Protein AF-X1LQJ2-F1 (afdb_monomer_lite)

Organism: NCBI:txid412755

Foldseek 3Di:
DVLLVQLLVLLVQLLVLLQQQQAPDDDPVQFDPPQDPPDLQLLSVLVRLVSSNCVSCVSNVVSLVSNVVSVVVVCVVPNCPQVVLSVLLVVLSVLLVVLSVVVSVCSNVVNPVCVVPVPVVVLSSLSNHHHLPPPVRPSSVSSVVSSVVSCVVSVVVPDDDD

Sequence (162 aa):
FEVARGLARATYKLRDDLTAARSRFVSGTEYPQDYDDKEKDPEAAAKAWAHVFTKRWAPVSKALIEFETQSLEAEALWGTGITTEVDRFRRCAHTVFVSYESILDDKRAGGDHFKHDANFGKLTRSQAFGSLDDKDNQLSVEILNSVSALEEKLKPHLARKR

Structure (mmCIF, N/CA/C/O backbone):
data_AF-X1LQJ2-F1
#
_entry.id   AF-X1LQJ2-F1
#
loop_
_atom_site.group_PDB
_atom_site.id
_atom_site.type_symbol
_atom_site.label_atom_id
_atom_site.label_alt_id
_atom_site.label_comp_id
_atom_site.label_asym_id
_atom_site.label_entity_id
_atom_site.label_seq_id
_atom_site.pdbx_PDB_ins_code
_atom_site.Cartn_x
_atom_site.Cartn_y
_atom_site.Cartn_z
_atom_site.occupancy
_atom_site.B_iso_or_equiv
_atom_site.auth_seq_id
_atom_site.auth_comp_id
_atom_site.auth_asym_id
_atom_site.auth_atom_id
_atom_site.pdbx_PDB_model_num
ATOM 1 N N . PHE A 1 1 ? -13.960 -3.980 22.437 1.00 90.94 1 PHE A N 1
ATOM 2 C CA . PHE A 1 1 ? -12.532 -4.070 22.783 1.00 90.94 1 PHE A CA 1
ATOM 3 C C . PHE A 1 1 ? -11.778 -4.993 21.835 1.00 90.94 1 PHE A C 1
ATOM 5 O O . PHE A 1 1 ? -10.969 -4.473 21.085 1.00 90.94 1 PHE A O 1
ATOM 12 N N . GLU A 1 2 ? -12.047 -6.306 21.798 1.00 94.75 2 GLU A N 1
ATOM 13 C CA . GLU A 1 2 ? -11.265 -7.244 20.964 1.00 94.75 2 GLU A CA 1
ATOM 14 C C . GLU A 1 2 ? -11.263 -6.900 19.472 1.00 94.75 2 GLU A C 1
ATOM 16 O O . GLU A 1 2 ? -10.191 -6.680 18.922 1.00 94.75 2 GLU A O 1
ATOM 21 N N . VAL A 1 3 ? -12.436 -6.711 18.860 1.00 95.38 3 VAL A N 1
ATOM 22 C CA . VAL A 1 3 ? -12.545 -6.297 17.445 1.00 95.38 3 VAL A CA 1
ATOM 23 C C . VAL A 1 3 ? -11.842 -4.962 17.177 1.00 95.38 3 VAL A C 1
ATOM 25 O O . VAL A 1 3 ? -11.164 -4.795 16.172 1.00 95.38 3 VAL A O 1
ATOM 28 N N . ALA A 1 4 ? -11.907 -4.017 18.120 1.00 96.06 4 ALA A N 1
ATOM 29 C CA . ALA A 1 4 ? -11.244 -2.719 17.964 1.00 96.06 4 ALA A CA 1
ATOM 30 C C . ALA A 1 4 ? -9.720 -2.857 17.999 1.00 96.06 4 ALA A C 1
ATOM 32 O O . ALA A 1 4 ? -9.006 -2.217 17.230 1.00 96.06 4 ALA A O 1
ATOM 33 N N . ARG A 1 5 ? -9.217 -3.721 18.885 1.00 97.06 5 ARG A N 1
ATOM 34 C CA . ARG A 1 5 ? -7.797 -4.057 18.985 1.00 97.06 5 ARG A CA 1
ATOM 35 C C . ARG A 1 5 ? -7.325 -4.825 17.751 1.00 97.06 5 ARG A C 1
ATOM 37 O O . ARG A 1 5 ? -6.227 -4.555 17.274 1.00 97.06 5 ARG A O 1
ATOM 44 N N . GLY A 1 6 ? -8.134 -5.761 17.256 1.00 98.00 6 GLY A N 1
ATOM 45 C CA . GLY A 1 6 ? -7.887 -6.521 16.034 1.00 98.00 6 GLY A CA 1
ATOM 46 C C . GLY A 1 6 ? -7.748 -5.597 14.833 1.00 98.00 6 GLY A C 1
ATOM 47 O O . GLY A 1 6 ? -6.684 -5.566 14.213 1.00 98.00 6 GLY A O 1
ATOM 48 N N . LEU A 1 7 ? -8.751 -4.746 14.596 1.00 98.12 7 LEU A N 1
ATOM 49 C CA . LEU A 1 7 ? -8.720 -3.786 13.497 1.00 98.12 7 LEU A CA 1
ATOM 50 C C . LEU A 1 7 ? -7.560 -2.794 13.626 1.00 98.12 7 LEU A C 1
ATOM 52 O O . LEU A 1 7 ? -6.847 -2.586 12.654 1.00 98.12 7 LEU A O 1
ATOM 56 N N . ALA A 1 8 ? -7.286 -2.246 14.815 1.00 98.12 8 ALA A N 1
ATOM 57 C CA . ALA A 1 8 ? -6.143 -1.347 15.010 1.00 98.12 8 ALA A CA 1
ATOM 58 C C . ALA A 1 8 ? -4.807 -2.017 14.637 1.00 98.12 8 ALA A C 1
ATOM 60 O O . ALA A 1 8 ? -3.988 -1.439 13.922 1.00 98.12 8 ALA A O 1
ATOM 61 N N . ARG A 1 9 ? -4.587 -3.263 15.079 1.00 98.50 9 ARG A N 1
ATOM 62 C CA . ARG A 1 9 ? -3.371 -4.019 14.742 1.00 98.50 9 ARG A CA 1
ATOM 63 C C . ARG A 1 9 ? -3.276 -4.312 13.249 1.00 98.50 9 ARG A C 1
ATOM 65 O O . ARG A 1 9 ? -2.190 -4.172 12.690 1.00 98.50 9 ARG A O 1
ATOM 72 N N . ALA A 1 10 ? -4.381 -4.702 12.619 1.00 98.62 10 ALA A N 1
ATOM 73 C CA . ALA A 1 10 ? -4.422 -4.964 11.187 1.00 98.62 10 ALA A CA 1
ATOM 74 C C . ALA A 1 10 ? -4.144 -3.689 10.372 1.00 98.62 10 ALA A C 1
ATOM 76 O O . ALA A 1 10 ? -3.348 -3.730 9.436 1.00 98.62 10 ALA A O 1
ATOM 77 N N . THR A 1 11 ? -4.690 -2.542 10.793 1.00 98.69 11 THR A N 1
ATOM 78 C CA . THR A 1 11 ? -4.414 -1.224 10.202 1.00 98.69 11 THR A CA 1
ATOM 79 C C . THR A 1 11 ? -2.922 -0.899 10.224 1.00 98.69 11 THR A C 1
ATOM 81 O O . THR A 1 11 ? -2.344 -0.576 9.186 1.00 98.69 11 THR A O 1
ATOM 84 N N . TYR A 1 12 ? -2.265 -1.025 11.383 1.00 98.62 12 TYR A N 1
ATOM 85 C CA . TYR A 1 12 ? -0.826 -0.770 11.480 1.00 98.62 12 TYR A CA 1
ATOM 86 C C . TYR A 1 12 ? -0.001 -1.754 10.661 1.00 98.62 12 TYR A C 1
ATOM 88 O O . TYR A 1 12 ? 0.928 -1.341 9.974 1.00 98.62 12 TYR A O 1
ATOM 96 N N . LYS A 1 13 ? -0.363 -3.041 10.680 1.00 98.69 13 LYS A N 1
ATOM 97 C CA . LYS A 1 13 ? 0.347 -4.050 9.893 1.00 98.69 13 LYS A CA 1
ATOM 98 C C . LYS A 1 13 ? 0.272 -3.750 8.398 1.00 98.69 13 LYS A C 1
ATOM 100 O O . LYS A 1 13 ? 1.294 -3.821 7.722 1.00 98.69 13 LYS A O 1
ATOM 105 N N . LEU A 1 14 ? -0.911 -3.389 7.900 1.00 98.75 14 LEU A N 1
ATOM 106 C CA . LEU A 1 14 ? -1.102 -3.021 6.501 1.00 98.75 14 LEU A CA 1
ATOM 107 C C . LEU A 1 14 ? -0.319 -1.752 6.145 1.00 98.75 14 LEU A C 1
ATOM 109 O O . LEU A 1 14 ? 0.336 -1.719 5.107 1.00 98.75 14 LEU A O 1
ATOM 113 N N . ARG A 1 15 ? -0.319 -0.734 7.014 1.00 98.56 15 ARG A N 1
ATOM 114 C CA . ARG A 1 15 ? 0.489 0.484 6.831 1.00 98.56 15 ARG A CA 1
ATOM 115 C C . ARG A 1 15 ? 1.973 0.145 6.695 1.00 98.56 15 ARG A C 1
ATOM 117 O O . ARG A 1 15 ? 2.634 0.636 5.779 1.00 98.56 15 ARG A O 1
ATOM 124 N N . ASP A 1 16 ? 2.494 -0.672 7.602 1.00 98.50 16 ASP A N 1
ATOM 125 C CA . ASP A 1 16 ? 3.917 -1.003 7.652 1.00 98.50 16 ASP A CA 1
ATOM 126 C C . ASP A 1 16 ? 4.331 -1.838 6.432 1.00 98.50 16 ASP A C 1
ATOM 128 O O . ASP A 1 16 ? 5.350 -1.550 5.803 1.00 98.50 16 ASP A O 1
ATOM 132 N N . ASP A 1 17 ? 3.502 -2.800 6.020 1.00 98.56 17 ASP A N 1
ATOM 133 C CA . ASP A 1 17 ? 3.760 -3.606 4.824 1.00 98.56 17 ASP A CA 1
ATOM 134 C C . ASP A 1 17 ? 3.662 -2.788 3.536 1.00 98.56 17 ASP A C 1
ATOM 136 O O . ASP A 1 17 ? 4.504 -2.945 2.652 1.00 98.56 17 ASP A O 1
ATOM 140 N N . LEU A 1 18 ? 2.683 -1.880 3.427 1.00 98.12 18 LEU A N 1
ATOM 141 C CA . LEU A 1 18 ? 2.602 -0.941 2.304 1.00 98.12 18 LEU A CA 1
ATOM 142 C C . LEU A 1 18 ? 3.853 -0.065 2.236 1.00 98.12 18 LEU A C 1
ATOM 144 O O . LEU A 1 18 ? 4.379 0.181 1.155 1.00 98.12 18 LEU A O 1
ATOM 148 N N . THR A 1 19 ? 4.353 0.383 3.385 1.00 97.44 19 THR A N 1
ATOM 149 C CA . THR A 1 19 ? 5.572 1.197 3.464 1.00 97.44 19 THR A CA 1
ATOM 150 C C . THR A 1 19 ? 6.790 0.413 2.996 1.00 97.44 19 THR A C 1
ATOM 152 O O . THR A 1 19 ? 7.568 0.911 2.183 1.00 97.44 19 THR A O 1
ATOM 155 N N . ALA A 1 20 ? 6.932 -0.833 3.453 1.00 97.25 20 ALA A N 1
ATOM 156 C CA . ALA A 1 20 ? 8.015 -1.713 3.035 1.00 97.25 20 ALA A CA 1
ATOM 157 C C . ALA A 1 20 ? 7.953 -2.020 1.529 1.00 97.25 20 ALA A C 1
ATOM 159 O O . ALA A 1 20 ? 8.966 -1.905 0.836 1.00 97.25 20 ALA A O 1
ATOM 160 N N . ALA A 1 21 ? 6.768 -2.342 1.000 1.00 98.00 21 ALA A N 1
ATOM 161 C CA . ALA A 1 21 ? 6.573 -2.612 -0.422 1.00 98.00 21 ALA A CA 1
ATOM 162 C C . ALA A 1 21 ? 6.962 -1.400 -1.287 1.00 98.00 21 ALA A C 1
ATOM 164 O O . ALA A 1 21 ? 7.669 -1.533 -2.291 1.00 98.00 21 ALA A O 1
ATOM 165 N N . ARG A 1 22 ? 6.586 -0.193 -0.847 1.00 97.69 22 ARG A N 1
ATOM 166 C CA . ARG A 1 22 ? 6.877 1.077 -1.529 1.00 97.69 22 ARG A CA 1
ATOM 167 C C . ARG A 1 22 ? 8.314 1.582 -1.347 1.00 97.69 22 ARG A C 1
ATOM 169 O O . ARG A 1 22 ? 8.618 2.695 -1.781 1.00 97.69 22 ARG A O 1
ATOM 176 N N . SER A 1 23 ? 9.218 0.802 -0.750 1.00 96.12 23 SER A N 1
ATOM 177 C CA . SER A 1 23 ? 10.623 1.194 -0.601 1.00 96.12 23 SER A CA 1
ATOM 178 C C . SER A 1 23 ? 11.245 1.586 -1.946 1.00 96.12 23 SER A C 1
ATOM 180 O O . SER A 1 23 ? 11.195 0.831 -2.917 1.00 96.12 23 SER A O 1
ATOM 182 N N . ARG A 1 24 ? 11.889 2.758 -1.997 1.00 93.62 24 ARG A N 1
ATOM 183 C CA . ARG A 1 24 ? 12.617 3.226 -3.191 1.00 93.62 24 ARG A CA 1
ATOM 184 C C . ARG A 1 24 ? 13.844 2.375 -3.502 1.00 93.62 24 ARG A C 1
ATOM 186 O O . ARG A 1 24 ? 14.252 2.286 -4.654 1.00 93.62 24 ARG A O 1
ATOM 193 N N . PHE A 1 25 ? 14.446 1.783 -2.476 1.00 94.12 25 PHE A N 1
ATOM 194 C CA . PHE A 1 25 ? 15.595 0.911 -2.649 1.00 94.12 25 PHE A CA 1
ATOM 195 C C . PHE A 1 25 ? 15.116 -0.481 -3.055 1.00 94.12 25 PHE A C 1
ATOM 197 O O . PHE A 1 25 ? 14.329 -1.084 -2.325 1.00 94.12 25 PHE A O 1
ATOM 204 N N . VAL A 1 26 ? 15.591 -0.972 -4.202 1.00 93.44 26 VAL A N 1
ATOM 205 C CA . VAL A 1 26 ? 15.381 -2.343 -4.685 1.00 93.44 26 VAL A CA 1
ATOM 206 C C . VAL A 1 26 ? 16.720 -3.062 -4.656 1.00 93.44 26 VAL A C 1
ATOM 208 O O . VAL A 1 26 ? 17.641 -2.697 -5.385 1.00 93.44 26 VAL A O 1
ATOM 211 N N . SER A 1 27 ? 16.839 -4.064 -3.791 1.00 92.06 27 SER A N 1
ATOM 212 C CA . SER A 1 27 ? 18.044 -4.883 -3.699 1.00 92.06 27 SER A CA 1
ATOM 213 C C . SER A 1 27 ? 18.174 -5.788 -4.924 1.00 92.06 27 SER A C 1
ATOM 215 O O . SER A 1 27 ? 17.182 -6.322 -5.416 1.00 92.06 27 SER A O 1
ATOM 217 N N . GLY A 1 28 ? 19.409 -6.056 -5.360 1.00 90.81 28 GLY A N 1
ATOM 218 C CA . GLY A 1 28 ? 19.691 -7.069 -6.387 1.00 90.81 28 GLY A CA 1
ATOM 219 C C . GLY A 1 28 ? 19.114 -8.449 -6.036 1.00 90.81 28 GLY A C 1
ATOM 220 O O . GLY A 1 28 ? 18.657 -9.175 -6.907 1.00 90.81 28 GLY A O 1
ATOM 221 N N . THR A 1 29 ? 19.028 -8.776 -4.742 1.00 93.19 29 THR A N 1
ATOM 222 C CA . THR A 1 29 ? 18.441 -10.032 -4.233 1.00 93.19 29 THR A CA 1
ATOM 223 C C . THR A 1 29 ? 16.910 -10.096 -4.310 1.00 93.19 29 THR A C 1
ATOM 225 O O . THR A 1 29 ? 16.296 -11.100 -3.928 1.00 93.19 29 THR A O 1
ATOM 228 N N . GLU A 1 30 ? 16.259 -9.013 -4.729 1.00 95.44 30 GLU A N 1
ATOM 229 C CA . GLU A 1 30 ? 14.823 -8.996 -5.003 1.00 95.44 30 GLU A CA 1
ATOM 230 C C . GLU A 1 30 ? 14.494 -9.395 -6.436 1.00 95.44 30 GLU A C 1
ATOM 232 O O . GLU A 1 30 ? 13.339 -9.718 -6.691 1.00 95.44 30 GLU A O 1
ATOM 237 N N . TYR A 1 31 ? 15.476 -9.406 -7.337 1.00 95.50 31 TYR A N 1
ATOM 238 C CA . TYR A 1 31 ? 15.313 -9.866 -8.711 1.00 95.50 31 TYR A CA 1
ATOM 239 C C . TYR A 1 31 ? 15.461 -11.394 -8.820 1.00 95.50 31 TYR A C 1
ATOM 241 O O . TYR A 1 31 ? 16.009 -12.028 -7.909 1.00 95.50 31 TYR A O 1
ATOM 249 N N . PRO A 1 32 ? 14.988 -12.000 -9.927 1.00 94.88 32 PRO A N 1
ATOM 250 C CA . PRO A 1 32 ? 15.320 -13.380 -10.268 1.00 94.88 32 PRO A CA 1
ATOM 251 C C . PRO A 1 32 ? 16.837 -13.600 -10.304 1.00 94.88 32 PRO A C 1
ATOM 253 O O . PRO A 1 32 ? 17.591 -12.708 -10.688 1.00 94.88 32 PRO A O 1
ATOM 256 N N . GLN A 1 33 ? 17.292 -14.789 -9.906 1.00 91.12 33 GLN A N 1
ATOM 257 C CA . GLN A 1 33 ? 18.724 -15.100 -9.794 1.00 91.12 33 GLN A CA 1
ATOM 258 C C . GLN A 1 33 ? 19.460 -15.047 -11.145 1.00 91.12 33 GLN A C 1
ATOM 260 O O . GLN A 1 33 ? 20.662 -14.797 -11.184 1.00 91.12 33 GLN A O 1
ATOM 265 N N . ASP A 1 34 ? 18.739 -15.303 -12.229 1.00 90.19 34 ASP A N 1
ATOM 266 C CA . ASP A 1 34 ? 19.197 -15.335 -13.615 1.00 90.19 34 ASP A CA 1
ATOM 267 C C . ASP A 1 34 ? 18.991 -14.008 -14.361 1.00 90.19 34 ASP A C 1
ATOM 269 O O . ASP A 1 34 ? 19.286 -13.927 -15.550 1.00 90.19 34 ASP A O 1
ATOM 273 N N . TYR A 1 35 ? 18.500 -12.965 -13.686 1.00 90.81 35 TYR A N 1
ATOM 274 C CA . TYR A 1 35 ? 18.278 -11.666 -14.313 1.00 90.81 35 TYR A CA 1
ATOM 275 C C . TYR A 1 35 ? 19.602 -10.939 -14.599 1.00 90.81 35 TYR A C 1
ATOM 277 O O . TYR A 1 35 ? 20.363 -10.637 -13.677 1.00 90.81 35 TYR A O 1
ATOM 285 N N . ASP A 1 36 ? 19.841 -10.613 -15.873 1.00 88.25 36 ASP A N 1
ATOM 286 C CA . ASP A 1 36 ? 20.939 -9.751 -16.322 1.00 88.25 36 ASP A CA 1
ATOM 287 C C . ASP A 1 36 ? 20.419 -8.328 -16.576 1.00 88.25 36 ASP A C 1
ATOM 289 O O . ASP A 1 36 ? 19.609 -8.086 -17.471 1.00 88.25 36 ASP A O 1
ATOM 293 N N . ASP A 1 37 ? 20.908 -7.356 -15.804 1.00 80.56 37 ASP A N 1
ATOM 294 C CA . ASP A 1 37 ? 20.514 -5.950 -15.926 1.00 80.56 37 ASP A CA 1
ATOM 295 C C . ASP A 1 37 ? 21.036 -5.271 -17.204 1.00 80.56 37 ASP A C 1
ATOM 297 O O . ASP A 1 37 ? 20.597 -4.166 -17.544 1.00 80.56 37 ASP A O 1
ATOM 301 N N . LYS A 1 38 ? 21.952 -5.923 -17.930 1.00 83.06 38 LYS A N 1
ATOM 302 C CA . LYS A 1 38 ? 22.487 -5.456 -19.216 1.00 83.06 38 LYS A CA 1
ATOM 303 C C . LYS A 1 38 ? 21.640 -5.895 -20.403 1.00 83.06 38 LYS A C 1
ATOM 305 O O . LYS A 1 38 ? 21.830 -5.358 -21.501 1.00 83.06 38 LYS A O 1
ATOM 310 N N . GLU A 1 39 ? 20.728 -6.845 -20.209 1.00 80.19 39 GLU A N 1
ATOM 311 C CA . GLU A 1 39 ? 19.807 -7.281 -21.247 1.00 80.19 39 GLU A CA 1
ATOM 312 C C . GLU A 1 39 ? 18.833 -6.145 -21.593 1.00 80.19 39 GLU A C 1
ATOM 314 O O . GLU A 1 39 ? 18.188 -5.549 -20.731 1.00 80.19 39 GLU A O 1
ATOM 319 N N . LYS A 1 40 ? 18.749 -5.799 -22.883 1.00 80.50 40 LYS A N 1
ATOM 320 C CA . LYS A 1 40 ? 17.911 -4.689 -23.374 1.00 80.50 40 LYS A CA 1
ATOM 321 C C . LYS A 1 40 ? 16.516 -5.130 -23.821 1.00 80.50 40 LYS A C 1
ATOM 323 O O . LYS A 1 40 ? 15.828 -4.343 -24.467 1.00 80.50 40 LYS A O 1
ATOM 328 N N . ASP A 1 41 ? 16.116 -6.361 -23.516 1.00 90.88 41 ASP A N 1
ATOM 329 C CA . ASP A 1 41 ? 14.787 -6.870 -23.843 1.00 90.88 41 ASP A CA 1
ATOM 330 C C . ASP A 1 41 ? 13.730 -6.290 -22.876 1.00 90.88 41 ASP A C 1
ATOM 332 O O . ASP A 1 41 ? 13.798 -6.539 -21.665 1.00 90.88 41 ASP A O 1
ATOM 336 N N . PRO A 1 42 ? 12.741 -5.517 -23.374 1.00 91.50 42 PRO A N 1
ATOM 337 C CA . PRO A 1 42 ? 11.658 -4.988 -22.547 1.00 91.50 42 PRO A CA 1
ATOM 338 C C . PRO A 1 42 ? 10.861 -6.077 -21.820 1.00 91.50 42 PRO A C 1
ATOM 340 O O . PRO A 1 42 ? 10.420 -5.859 -20.690 1.00 91.50 42 PRO A O 1
ATOM 343 N N . GLU A 1 43 ? 10.703 -7.256 -22.428 1.00 91.50 43 GLU A N 1
ATOM 344 C CA . GLU A 1 43 ? 9.938 -8.357 -21.843 1.00 91.50 43 GLU A CA 1
ATOM 345 C C . GLU A 1 43 ? 10.701 -9.019 -20.685 1.00 91.50 43 GLU A C 1
ATOM 347 O O . GLU A 1 43 ? 10.126 -9.243 -19.614 1.00 91.50 43 GLU A O 1
ATOM 352 N N . ALA A 1 44 ? 12.006 -9.268 -20.845 1.00 92.00 44 ALA A N 1
ATOM 353 C CA . ALA A 1 44 ? 12.879 -9.704 -19.753 1.00 92.00 44 ALA A CA 1
ATOM 354 C C . ALA A 1 44 ? 12.856 -8.712 -18.576 1.00 92.00 44 ALA A C 1
ATOM 356 O O . ALA A 1 44 ? 12.639 -9.107 -17.424 1.00 92.00 44 ALA A O 1
ATOM 357 N N . ALA A 1 45 ? 12.971 -7.409 -18.857 1.00 91.75 45 ALA A N 1
ATOM 358 C CA . ALA A 1 45 ? 12.877 -6.367 -17.839 1.00 91.75 45 ALA A CA 1
ATOM 359 C C . ALA A 1 45 ? 11.506 -6.361 -17.140 1.00 91.75 45 ALA A C 1
ATOM 361 O O . ALA A 1 45 ? 11.435 -6.264 -15.912 1.00 91.75 45 ALA A O 1
ATOM 362 N N . ALA A 1 46 ? 10.405 -6.486 -17.883 1.00 94.62 46 ALA A N 1
ATOM 363 C CA . ALA A 1 46 ? 9.065 -6.544 -17.307 1.00 94.62 46 ALA A CA 1
ATOM 364 C C . ALA A 1 46 ? 8.882 -7.761 -16.387 1.00 94.62 46 ALA A C 1
ATOM 366 O O . ALA A 1 46 ? 8.357 -7.616 -15.283 1.00 94.62 46 ALA A O 1
ATOM 367 N N . LYS A 1 47 ? 9.367 -8.944 -16.786 1.00 95.25 47 LYS A N 1
ATOM 368 C CA . LYS A 1 47 ? 9.330 -10.164 -15.957 1.00 95.25 47 LYS A CA 1
ATOM 369 C C . LYS A 1 47 ? 10.124 -10.011 -14.664 1.00 95.25 47 LYS A C 1
ATOM 371 O O . LYS A 1 47 ? 9.639 -10.391 -13.597 1.00 95.25 47 LYS A O 1
ATOM 376 N N . ALA A 1 48 ? 11.310 -9.414 -14.739 1.00 95.44 48 ALA A N 1
ATOM 377 C CA . ALA A 1 48 ? 12.150 -9.169 -13.575 1.00 95.44 48 ALA A CA 1
ATOM 378 C C . ALA A 1 48 ? 11.461 -8.237 -12.564 1.00 95.44 48 ALA A C 1
ATOM 380 O O . ALA A 1 48 ? 11.402 -8.532 -11.370 1.00 95.44 48 ALA A O 1
ATOM 381 N N . TRP A 1 49 ? 10.847 -7.153 -13.046 1.00 96.38 49 TRP A N 1
ATOM 382 C CA . TRP A 1 49 ? 10.064 -6.249 -12.201 1.00 96.38 49 TRP A CA 1
ATOM 383 C C . TRP A 1 49 ? 8.779 -6.887 -11.669 1.00 96.38 49 TRP A C 1
ATOM 385 O O . TRP A 1 49 ? 8.411 -6.636 -10.522 1.00 96.38 49 TRP A O 1
ATOM 395 N N . ALA A 1 50 ? 8.121 -7.750 -12.445 1.00 97.50 50 ALA A N 1
ATOM 396 C CA . ALA A 1 50 ? 6.949 -8.487 -11.981 1.00 97.50 50 ALA A CA 1
ATOM 397 C C . ALA A 1 50 ? 7.309 -9.408 -10.807 1.00 97.50 50 ALA A C 1
ATOM 399 O O . ALA A 1 50 ? 6.560 -9.480 -9.831 1.00 97.50 50 ALA A O 1
ATOM 400 N N . HIS A 1 51 ? 8.480 -10.052 -10.853 1.00 97.75 51 HIS A N 1
ATOM 401 C CA . HIS A 1 51 ? 9.001 -10.840 -9.738 1.00 97.75 51 HIS A CA 1
ATOM 402 C C . HIS A 1 51 ? 9.219 -9.975 -8.484 1.00 97.75 51 HIS A C 1
ATOM 404 O O . HIS A 1 51 ? 8.725 -10.322 -7.408 1.00 97.75 51 HIS A O 1
ATOM 410 N N . VAL A 1 52 ? 9.882 -8.819 -8.628 1.00 97.88 52 VAL A N 1
ATOM 411 C CA . VAL A 1 52 ? 10.107 -7.862 -7.527 1.00 97.88 52 VAL A CA 1
ATOM 412 C C . VAL A 1 52 ? 8.780 -7.426 -6.900 1.00 97.88 52 VAL A C 1
ATOM 414 O O . VAL A 1 52 ? 8.598 -7.536 -5.686 1.00 97.88 52 VAL A O 1
ATOM 417 N N . PHE A 1 53 ? 7.826 -6.961 -7.711 1.00 98.12 53 PHE A N 1
ATOM 418 C CA . PHE A 1 53 ? 6.534 -6.486 -7.213 1.00 98.12 53 PHE A CA 1
ATOM 419 C C . PHE A 1 53 ? 5.709 -7.601 -6.581 1.00 98.12 53 PHE A C 1
ATOM 421 O O . PHE A 1 53 ? 5.127 -7.383 -5.523 1.00 98.12 53 PHE A O 1
ATOM 428 N N . THR A 1 54 ? 5.731 -8.812 -7.138 1.00 97.88 54 THR A N 1
ATOM 429 C CA . THR A 1 54 ? 5.066 -9.976 -6.532 1.00 97.88 54 THR A CA 1
ATOM 430 C C . THR A 1 54 ? 5.625 -10.263 -5.139 1.00 97.88 54 THR A C 1
ATOM 432 O O . THR A 1 54 ? 4.867 -10.414 -4.179 1.00 97.88 54 THR A O 1
ATOM 435 N N . LYS A 1 55 ? 6.957 -10.281 -4.999 1.00 97.75 55 LYS A N 1
ATOM 436 C CA . LYS A 1 55 ? 7.636 -10.531 -3.720 1.00 97.75 55 LYS A CA 1
ATOM 437 C C . LYS A 1 55 ? 7.307 -9.460 -2.678 1.00 97.75 55 LYS A C 1
ATOM 439 O O . LYS A 1 55 ? 7.052 -9.789 -1.521 1.00 97.75 55 LYS A O 1
ATOM 444 N N . ARG A 1 56 ? 7.281 -8.190 -3.088 1.00 98.00 56 ARG A N 1
ATOM 445 C CA . ARG A 1 56 ? 6.953 -7.043 -2.225 1.00 98.00 56 ARG A CA 1
ATOM 446 C C . ARG A 1 56 ? 5.485 -6.974 -1.836 1.00 98.00 56 ARG A C 1
ATOM 448 O O . ARG A 1 56 ? 5.171 -6.579 -0.719 1.00 98.00 56 ARG A O 1
ATOM 455 N N . TRP A 1 57 ? 4.593 -7.357 -2.742 1.00 98.31 57 TRP A N 1
ATOM 456 C CA . TRP A 1 57 ? 3.153 -7.308 -2.519 1.00 98.31 57 TRP A CA 1
ATOM 457 C C . TRP A 1 57 ? 2.644 -8.478 -1.672 1.00 98.31 57 TRP A C 1
ATOM 459 O O . TRP A 1 57 ? 1.655 -8.331 -0.964 1.00 98.31 57 TRP A O 1
ATOM 469 N N . ALA A 1 58 ? 3.335 -9.622 -1.669 1.00 98.25 58 ALA A N 1
ATOM 470 C CA . ALA A 1 58 ? 2.954 -10.798 -0.883 1.00 98.25 58 ALA A CA 1
ATOM 471 C C . ALA A 1 58 ? 2.611 -10.511 0.603 1.00 98.25 58 ALA A C 1
ATOM 473 O O . ALA A 1 58 ? 1.540 -10.939 1.048 1.00 98.25 58 ALA A O 1
ATOM 474 N N . PRO A 1 59 ? 3.439 -9.788 1.392 1.00 98.44 59 PRO A N 1
ATOM 475 C CA . PRO A 1 59 ? 3.067 -9.414 2.759 1.00 98.44 59 PRO A CA 1
ATOM 476 C C . PRO A 1 59 ? 1.854 -8.473 2.807 1.00 98.44 59 PRO A C 1
ATOM 478 O O . PRO A 1 59 ? 0.974 -8.678 3.644 1.00 98.44 59 PRO A O 1
ATOM 481 N N . VAL A 1 60 ? 1.755 -7.518 1.874 1.00 98.62 60 VAL A N 1
ATOM 482 C CA . VAL A 1 60 ? 0.625 -6.580 1.785 1.00 98.62 60 VAL A CA 1
ATOM 483 C C . VAL A 1 60 ? -0.686 -7.323 1.556 1.00 98.62 60 VAL A C 1
ATOM 485 O O . VAL A 1 60 ? -1.638 -7.081 2.288 1.00 98.62 60 VAL A O 1
ATOM 488 N N . SER A 1 61 ? -0.735 -8.271 0.616 1.00 98.31 61 SER A N 1
ATOM 489 C CA . SER A 1 61 ? -1.926 -9.095 0.364 1.00 98.31 61 SER A CA 1
ATOM 490 C C . SER A 1 61 ? -2.404 -9.801 1.629 1.00 98.31 61 SER A C 1
ATOM 492 O O . SER A 1 61 ? -3.594 -9.803 1.933 1.00 98.31 61 SER A O 1
ATOM 494 N N . LYS A 1 62 ? -1.475 -10.369 2.407 1.00 98.56 62 LYS A N 1
ATOM 495 C CA . LYS A 1 62 ? -1.809 -11.034 3.670 1.00 98.56 62 LYS A CA 1
ATOM 496 C C . LYS A 1 62 ? -2.355 -10.046 4.704 1.00 98.56 62 LYS A C 1
ATOM 498 O O . LYS A 1 62 ? -3.343 -10.350 5.366 1.00 98.56 62 LYS A O 1
ATOM 503 N N . ALA A 1 63 ? -1.721 -8.884 4.854 1.00 98.69 63 ALA A N 1
ATOM 504 C CA . ALA A 1 63 ? -2.179 -7.849 5.777 1.00 98.69 63 ALA A CA 1
ATOM 505 C C . ALA A 1 63 ? -3.530 -7.252 5.362 1.00 98.69 63 ALA A C 1
ATOM 507 O O . ALA A 1 63 ? -4.344 -6.942 6.227 1.00 98.69 63 ALA A O 1
ATOM 508 N N . LEU A 1 64 ? -3.784 -7.132 4.058 1.00 98.44 64 LEU A N 1
ATOM 509 C CA . LEU A 1 64 ? -5.036 -6.625 3.514 1.00 98.44 64 LEU A CA 1
ATOM 510 C C . LEU A 1 64 ? -6.197 -7.579 3.807 1.00 98.44 64 LEU A C 1
ATOM 512 O O . LEU A 1 64 ? -7.227 -7.123 4.284 1.00 98.44 64 LEU A O 1
ATOM 516 N N . ILE A 1 65 ? -6.012 -8.891 3.623 1.00 98.31 65 ILE A N 1
ATOM 517 C CA . ILE A 1 65 ? -7.029 -9.902 3.969 1.00 98.31 65 ILE A CA 1
ATOM 518 C C . ILE A 1 65 ? -7.377 -9.848 5.464 1.00 98.31 65 ILE A C 1
ATOM 520 O O . ILE A 1 65 ? -8.551 -9.872 5.834 1.00 98.31 65 ILE A O 1
ATOM 524 N N . GLU A 1 66 ? -6.367 -9.750 6.333 1.00 98.38 66 GLU A N 1
ATOM 525 C CA . GLU A 1 66 ? -6.591 -9.610 7.777 1.00 98.38 66 GLU A CA 1
ATOM 526 C C . GLU A 1 66 ? -7.340 -8.308 8.092 1.00 98.38 66 GLU A C 1
ATOM 528 O O . GLU A 1 66 ? -8.319 -8.314 8.834 1.00 98.38 66 GLU A O 1
ATOM 533 N N . PHE A 1 67 ? -6.921 -7.193 7.494 1.00 98.62 67 PHE A N 1
ATOM 534 C CA . PHE A 1 67 ? -7.576 -5.899 7.657 1.00 98.62 67 PHE A CA 1
ATOM 535 C C . PHE A 1 67 ? -9.041 -5.931 7.216 1.00 98.62 67 PHE A C 1
ATOM 537 O O . PHE A 1 67 ? -9.901 -5.423 7.934 1.00 98.62 67 PHE A O 1
ATOM 544 N N . GLU A 1 68 ? -9.350 -6.560 6.084 1.00 98.00 68 GLU A N 1
ATOM 545 C CA . GLU A 1 68 ? -10.721 -6.714 5.596 1.00 98.00 68 GLU A CA 1
ATOM 546 C C . GLU A 1 68 ? -11.559 -7.597 6.517 1.00 98.00 68 GLU A C 1
ATOM 548 O O . GLU A 1 68 ? -12.684 -7.228 6.847 1.00 98.00 68 GLU A O 1
ATOM 553 N N . THR A 1 69 ? -10.993 -8.699 7.008 1.00 98.12 69 THR A N 1
ATOM 554 C CA . THR A 1 69 ? -11.661 -9.585 7.971 1.00 98.12 69 THR A CA 1
ATOM 555 C C . THR A 1 69 ? -12.049 -8.818 9.238 1.00 98.12 69 THR A C 1
ATOM 557 O O . THR A 1 69 ? -13.215 -8.805 9.628 1.00 98.12 69 THR A O 1
ATOM 560 N N . GLN A 1 70 ? -11.099 -8.090 9.835 1.00 98.19 70 GLN A N 1
ATOM 561 C CA . GLN A 1 70 ? -11.352 -7.273 11.027 1.00 98.19 70 GLN A CA 1
ATOM 562 C C . GLN A 1 70 ? -12.330 -6.120 10.753 1.00 98.19 70 GLN A C 1
ATOM 564 O O . GLN A 1 70 ? -13.104 -5.731 11.629 1.00 98.19 70 GLN A O 1
ATOM 569 N N . SER A 1 71 ? -12.310 -5.564 9.540 1.00 97.81 71 SER A N 1
ATOM 570 C CA . SER A 1 71 ? -13.218 -4.486 9.142 1.00 97.81 71 SER A CA 1
ATOM 571 C C . SER A 1 71 ? -14.665 -4.965 9.043 1.00 97.81 71 SER A C 1
ATOM 573 O O . SER A 1 71 ? -15.562 -4.258 9.495 1.00 97.81 71 SER A O 1
ATOM 575 N N . LEU A 1 72 ? -14.893 -6.174 8.518 1.00 97.88 72 LEU A N 1
ATOM 576 C CA . LEU A 1 72 ? -16.224 -6.786 8.451 1.00 97.88 72 LEU A CA 1
ATOM 577 C C . LEU A 1 72 ? -16.785 -7.074 9.849 1.00 97.88 72 LEU A C 1
ATOM 579 O O . LEU A 1 72 ? -17.959 -6.816 10.111 1.00 97.88 72 LEU A O 1
ATOM 583 N N . GLU A 1 73 ? -15.951 -7.549 10.778 1.00 97.12 73 GLU A N 1
ATOM 584 C CA . GLU A 1 73 ? -16.361 -7.722 12.178 1.00 97.12 73 GLU A CA 1
ATOM 585 C C . GLU A 1 73 ? -16.713 -6.384 12.843 1.00 97.12 73 GLU A C 1
ATOM 587 O O . GLU A 1 73 ? -17.705 -6.280 13.569 1.00 97.12 73 GLU A O 1
ATOM 592 N N . ALA A 1 74 ? -15.918 -5.342 12.587 1.00 96.56 74 ALA A N 1
ATOM 593 C CA . ALA A 1 74 ? -16.175 -4.000 13.099 1.00 96.56 74 ALA A CA 1
ATOM 594 C C . ALA A 1 74 ? -17.490 -3.423 12.558 1.00 96.56 74 ALA A C 1
ATOM 596 O O . ALA A 1 74 ? -18.278 -2.869 13.328 1.00 96.56 74 ALA A O 1
ATOM 597 N N . GLU A 1 75 ? -17.756 -3.591 11.262 1.00 96.12 75 GLU A N 1
ATOM 598 C CA . GLU A 1 75 ? -19.014 -3.188 10.633 1.00 96.12 75 GLU A CA 1
ATOM 599 C C . GLU A 1 75 ? -20.209 -3.947 11.221 1.00 96.12 75 GLU A C 1
ATOM 601 O O . GLU A 1 75 ? -21.221 -3.333 11.556 1.00 96.12 75 GLU A O 1
ATOM 606 N N . ALA A 1 76 ? -20.087 -5.259 11.436 1.00 96.50 76 ALA A N 1
ATOM 607 C CA . ALA A 1 76 ? -21.150 -6.055 12.044 1.00 96.50 76 ALA A CA 1
ATOM 608 C C . ALA A 1 76 ? -21.505 -5.587 13.469 1.00 96.50 76 ALA A C 1
ATOM 610 O O . ALA A 1 76 ? -22.663 -5.670 13.879 1.00 96.50 76 ALA A O 1
ATOM 611 N N . LEU A 1 77 ? -20.527 -5.082 14.231 1.00 94.69 77 LEU A N 1
ATOM 612 C CA . LEU A 1 77 ? -20.733 -4.631 15.610 1.00 94.69 77 LEU A CA 1
ATOM 613 C C . LEU A 1 77 ? -21.166 -3.168 15.741 1.00 94.69 77 LEU A C 1
ATOM 615 O O . LEU A 1 77 ? -21.916 -2.842 16.664 1.00 94.69 77 LEU A O 1
ATOM 619 N N . TRP A 1 78 ? -20.655 -2.275 14.893 1.00 93.06 78 TRP A N 1
ATOM 620 C CA . TRP A 1 78 ? -20.828 -0.821 15.044 1.00 93.06 78 TRP A CA 1
ATOM 621 C C . TRP A 1 78 ? -21.519 -0.159 13.849 1.00 93.06 78 TRP A C 1
ATOM 623 O O . TRP A 1 78 ? -21.707 1.059 13.840 1.00 93.06 78 TRP A O 1
ATOM 633 N N . GLY A 1 79 ? -21.930 -0.954 12.862 1.00 91.00 79 GLY A N 1
ATOM 634 C CA . GLY A 1 79 ? -22.546 -0.492 11.629 1.00 91.00 79 GLY A CA 1
ATOM 635 C C . GLY A 1 79 ? -21.558 0.203 10.694 1.00 91.00 79 GLY A C 1
ATOM 636 O O . GLY A 1 79 ? -20.339 0.183 10.868 1.00 91.00 79 GLY A O 1
ATOM 637 N N . THR A 1 80 ? -22.108 0.892 9.700 1.00 90.81 80 THR A N 1
ATOM 638 C CA . THR A 1 80 ? -21.349 1.507 8.600 1.00 90.81 80 THR A CA 1
ATOM 639 C C . THR A 1 80 ? -20.551 2.754 9.003 1.00 90.81 80 THR A C 1
ATOM 641 O O . THR A 1 80 ? -19.873 3.361 8.181 1.00 90.81 80 THR A O 1
ATOM 644 N N . GLY A 1 81 ? -20.569 3.159 10.277 1.00 87.69 81 GLY A N 1
ATOM 645 C CA . GLY A 1 81 ? -19.868 4.360 10.749 1.00 87.69 81 GLY A CA 1
ATOM 646 C C . GLY A 1 81 ? -18.337 4.317 10.601 1.00 87.69 81 GLY A C 1
ATOM 647 O O . GLY A 1 81 ? -17.693 5.369 10.703 1.00 87.69 81 GLY A O 1
ATOM 648 N N . ILE A 1 82 ? -17.771 3.124 10.374 1.00 91.31 82 ILE A N 1
ATOM 649 C CA . ILE A 1 82 ? -16.337 2.874 10.168 1.00 91.31 82 ILE A CA 1
ATOM 650 C C . ILE A 1 82 ? -15.969 2.581 8.702 1.00 91.31 82 ILE A C 1
ATOM 652 O O . ILE A 1 82 ? -14.806 2.729 8.328 1.00 91.31 82 ILE A O 1
ATOM 656 N N . THR A 1 83 ? -16.939 2.215 7.856 1.00 92.75 83 THR A N 1
ATOM 657 C CA . THR A 1 83 ? -16.672 1.701 6.500 1.00 92.75 83 THR A CA 1
ATOM 658 C C . THR A 1 83 ? -16.056 2.754 5.590 1.00 92.75 83 THR A C 1
ATOM 660 O O . THR A 1 83 ? -15.147 2.438 4.833 1.00 92.75 83 THR A O 1
ATOM 663 N N . THR A 1 84 ? -16.442 4.026 5.731 1.00 94.50 84 THR A N 1
ATOM 664 C CA . THR A 1 84 ? -15.840 5.131 4.968 1.00 94.50 84 THR A CA 1
ATOM 665 C C . THR A 1 84 ? -14.318 5.193 5.127 1.00 94.50 84 THR A C 1
ATOM 667 O O . THR A 1 84 ? -13.606 5.344 4.133 1.00 94.50 84 THR A O 1
ATOM 670 N N . GLU A 1 85 ? -13.811 5.051 6.357 1.00 95.12 85 GLU A N 1
ATOM 671 C CA . GLU A 1 85 ? -12.368 5.118 6.631 1.00 95.12 85 GLU A CA 1
ATOM 672 C C . GLU A 1 85 ? -11.653 3.824 6.229 1.00 95.12 85 GLU A C 1
ATOM 674 O O . GLU A 1 85 ? -10.538 3.863 5.704 1.00 95.12 85 GLU A O 1
ATOM 679 N N . VAL A 1 86 ? -12.321 2.676 6.391 1.00 97.44 86 VAL A N 1
ATOM 680 C CA . VAL A 1 86 ? -11.836 1.383 5.887 1.00 97.44 86 VAL A CA 1
ATOM 681 C C . VAL A 1 86 ? -11.654 1.430 4.372 1.00 97.44 86 VAL A C 1
ATOM 683 O O . VAL A 1 86 ? -10.587 1.091 3.860 1.00 97.44 86 VAL A O 1
ATOM 686 N N . ASP A 1 87 ? -12.666 1.900 3.647 1.00 97.44 87 ASP A N 1
ATOM 687 C CA . ASP A 1 87 ? -12.649 1.996 2.191 1.00 97.44 87 ASP A CA 1
ATOM 688 C C . ASP A 1 87 ? -11.584 2.979 1.710 1.00 97.44 87 ASP A C 1
ATOM 690 O O . ASP A 1 87 ? -10.922 2.744 0.698 1.00 97.44 87 ASP A O 1
ATOM 694 N N . ARG A 1 88 ? -11.395 4.083 2.440 1.00 97.25 88 ARG A N 1
ATOM 695 C CA . ARG A 1 88 ? -10.338 5.056 2.162 1.00 97.25 88 ARG A CA 1
ATOM 696 C C . ARG A 1 88 ? -8.958 4.417 2.268 1.00 97.25 88 ARG A C 1
ATOM 698 O O . ARG A 1 88 ? -8.157 4.551 1.340 1.00 97.25 88 ARG A O 1
ATOM 705 N N . PHE A 1 89 ? -8.708 3.649 3.326 1.00 98.44 89 PHE A N 1
ATOM 706 C CA . PHE A 1 89 ? -7.430 2.966 3.476 1.00 98.44 89 PHE A CA 1
ATOM 707 C C . PHE A 1 89 ? -7.245 1.842 2.442 1.00 98.44 89 PHE A C 1
ATOM 709 O O . PHE A 1 89 ? -6.173 1.727 1.842 1.00 98.44 89 PHE A O 1
ATOM 716 N N . ARG A 1 90 ? -8.307 1.086 2.126 1.00 98.19 90 ARG A N 1
ATOM 717 C CA . ARG A 1 90 ? -8.301 0.074 1.053 1.00 98.19 90 ARG A CA 1
ATOM 718 C C . ARG A 1 90 ? -7.933 0.686 -0.300 1.00 98.19 90 ARG A C 1
ATOM 720 O O . ARG A 1 90 ? -7.101 0.135 -1.020 1.00 98.19 90 ARG A O 1
ATOM 727 N N . ARG A 1 91 ? -8.495 1.851 -0.640 1.00 98.31 91 ARG A N 1
ATOM 728 C CA . ARG A 1 91 ? -8.157 2.579 -1.876 1.00 98.31 91 ARG A CA 1
ATOM 729 C C . ARG A 1 91 ? -6.681 2.965 -1.942 1.00 98.31 91 ARG A C 1
ATOM 731 O O . ARG A 1 91 ? -6.109 2.928 -3.032 1.00 98.31 91 ARG A O 1
ATOM 738 N N . CYS A 1 92 ? -6.048 3.279 -0.811 1.00 98.38 92 CYS A N 1
ATOM 739 C CA . CYS A 1 92 ? -4.610 3.547 -0.778 1.00 98.38 92 CYS A CA 1
ATOM 740 C C . CYS A 1 92 ? -3.807 2.311 -1.196 1.00 98.38 92 CYS A C 1
ATOM 742 O O . CYS A 1 92 ? -2.947 2.411 -2.068 1.00 98.38 92 CYS A O 1
ATOM 744 N N . ALA A 1 93 ? -4.124 1.143 -0.626 1.00 98.25 93 ALA A N 1
ATOM 745 C CA . ALA A 1 93 ? -3.482 -0.115 -1.004 1.00 98.25 93 ALA A CA 1
ATOM 746 C C . ALA A 1 93 ? -3.700 -0.425 -2.494 1.00 98.25 93 ALA A C 1
ATOM 748 O O . ALA A 1 93 ? -2.744 -0.680 -3.224 1.00 98.25 93 ALA A O 1
ATOM 749 N N . HIS A 1 94 ? -4.940 -0.308 -2.971 1.00 98.38 94 HIS A N 1
ATOM 750 C CA . HIS A 1 94 ? -5.270 -0.533 -4.378 1.00 98.38 94 HIS A CA 1
ATOM 751 C C . HIS A 1 94 ? -4.508 0.410 -5.322 1.00 98.38 94 HIS A C 1
ATOM 753 O O . HIS A 1 94 ? -4.012 -0.020 -6.357 1.00 98.38 94 HIS A O 1
ATOM 759 N N . THR A 1 95 ? -4.339 1.679 -4.940 1.00 98.56 95 THR A N 1
ATOM 760 C CA . THR A 1 95 ? -3.550 2.650 -5.718 1.00 98.56 95 THR A CA 1
ATOM 761 C C . THR A 1 95 ? -2.104 2.189 -5.898 1.00 98.56 95 THR A C 1
ATOM 763 O O . THR A 1 95 ? -1.561 2.306 -6.995 1.00 98.56 95 THR A O 1
ATOM 766 N N . VAL A 1 96 ? -1.478 1.629 -4.857 1.00 98.50 96 VAL A N 1
ATOM 767 C CA . VAL A 1 96 ? -0.115 1.075 -4.957 1.00 98.50 96 VAL A CA 1
ATOM 768 C C . VAL A 1 96 ? -0.079 -0.097 -5.932 1.00 98.50 96 VAL A C 1
ATOM 770 O O . VAL A 1 96 ? 0.784 -0.127 -6.807 1.00 98.50 96 VAL A O 1
ATOM 773 N N . PHE A 1 97 ? -1.029 -1.027 -5.813 1.00 98.38 97 PHE A N 1
ATOM 774 C CA . PHE A 1 97 ? -1.101 -2.201 -6.680 1.00 98.38 97 PHE A CA 1
ATOM 775 C C . PHE A 1 97 ? -1.244 -1.817 -8.158 1.00 98.38 97 PHE A C 1
ATOM 777 O O . PHE A 1 97 ? -0.418 -2.207 -8.980 1.00 98.38 97 PHE A O 1
ATOM 784 N N . VAL A 1 98 ? -2.211 -0.953 -8.479 1.00 98.44 98 VAL A N 1
ATOM 785 C CA . VAL A 1 98 ? -2.426 -0.454 -9.848 1.00 98.44 98 VAL A CA 1
ATOM 786 C C . VAL A 1 98 ? -1.208 0.318 -10.362 1.00 98.44 98 VAL A C 1
ATOM 788 O O . VAL A 1 98 ? -0.899 0.283 -11.553 1.00 98.44 98 VAL A O 1
ATOM 791 N N . SER A 1 99 ? -0.470 0.994 -9.475 1.00 98.44 99 SER A N 1
ATOM 792 C CA . SER A 1 99 ? 0.769 1.673 -9.859 1.00 98.44 99 SER A CA 1
ATOM 793 C C . SER A 1 99 ? 1.877 0.691 -10.238 1.00 98.44 99 SER A C 1
ATOM 795 O O . SER A 1 99 ? 2.621 0.955 -11.182 1.00 98.44 99 SER A O 1
ATOM 797 N N . TYR A 1 100 ? 1.983 -0.452 -9.550 1.00 98.38 100 TYR A N 1
ATO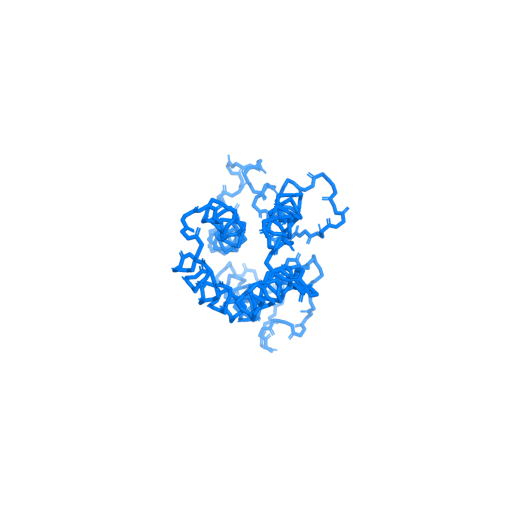M 798 C CA . TYR A 1 100 ? 2.874 -1.534 -9.972 1.00 98.38 100 TYR A CA 1
ATOM 799 C C . TYR A 1 100 ? 2.471 -2.089 -11.332 1.00 98.38 100 TYR A C 1
ATOM 801 O O . TYR A 1 100 ? 3.331 -2.177 -12.204 1.00 98.38 100 TYR A O 1
ATOM 809 N N . GLU A 1 101 ? 1.191 -2.392 -11.548 1.00 98.00 101 GLU A N 1
ATOM 810 C CA . GLU A 1 101 ? 0.701 -2.884 -12.844 1.00 98.00 10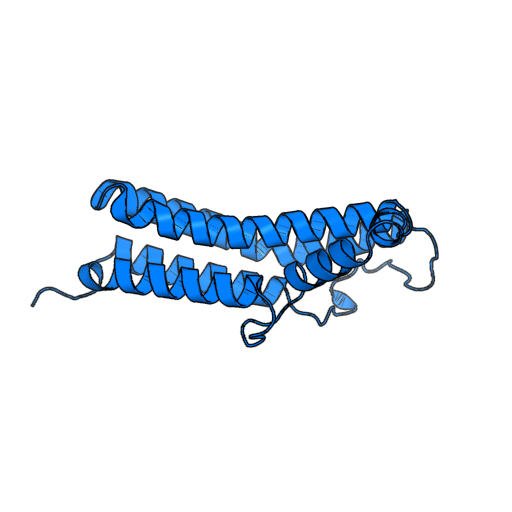1 GLU A CA 1
ATOM 811 C C . GLU A 1 101 ? 0.995 -1.894 -13.975 1.00 98.00 101 GLU A C 1
ATOM 813 O O . GLU A 1 101 ? 1.586 -2.267 -14.984 1.00 98.00 101 GLU A O 1
ATOM 818 N N . SER A 1 102 ? 0.726 -0.608 -13.751 1.00 97.75 102 SER A N 1
ATOM 819 C CA . SER A 1 102 ? 1.008 0.455 -14.722 1.00 97.75 102 SER A CA 1
ATOM 820 C C . SER A 1 102 ? 2.501 0.558 -15.065 1.00 97.75 102 SER A C 1
ATOM 822 O O . SER A 1 102 ? 2.863 0.807 -16.213 1.00 97.75 102 SER A O 1
ATOM 824 N N . ILE A 1 103 ? 3.393 0.357 -14.086 1.00 97.25 103 ILE A N 1
ATOM 825 C CA . ILE A 1 103 ? 4.845 0.320 -14.326 1.00 97.25 103 ILE A CA 1
ATOM 826 C C . ILE A 1 103 ? 5.246 -0.936 -15.106 1.00 97.25 103 ILE A C 1
ATOM 828 O O . ILE A 1 103 ? 6.143 -0.862 -15.946 1.00 97.25 103 ILE A O 1
ATOM 832 N N . LEU A 1 104 ? 4.627 -2.087 -14.832 1.00 96.62 104 LEU A N 1
ATOM 833 C CA . LEU A 1 104 ? 4.889 -3.317 -15.582 1.00 96.62 104 LEU A CA 1
ATOM 834 C C . LEU A 1 104 ? 4.448 -3.179 -17.036 1.00 96.62 104 LEU A C 1
ATOM 836 O O . LEU A 1 104 ? 5.207 -3.553 -17.927 1.00 96.62 104 LEU A O 1
ATOM 840 N N . ASP A 1 105 ? 3.277 -2.602 -17.276 1.00 95.62 105 ASP A N 1
ATOM 841 C CA . ASP A 1 105 ? 2.763 -2.373 -18.623 1.00 95.62 105 ASP A CA 1
ATOM 842 C C . ASP A 1 105 ? 3.626 -1.371 -19.396 1.00 95.62 105 ASP A C 1
ATOM 844 O O . ASP A 1 105 ? 4.005 -1.645 -20.534 1.00 95.62 105 ASP A O 1
ATOM 848 N N . ASP A 1 106 ? 4.055 -0.270 -18.764 1.00 95.88 106 ASP A N 1
ATOM 849 C CA . ASP A 1 106 ? 5.027 0.656 -19.363 1.00 95.88 106 ASP A CA 1
ATOM 850 C C . ASP A 1 106 ? 6.345 -0.052 -19.715 1.00 95.88 106 ASP A C 1
ATOM 852 O O . ASP A 1 106 ? 6.897 0.162 -20.793 1.00 95.88 106 ASP A O 1
ATOM 856 N N . LYS A 1 107 ? 6.836 -0.951 -18.851 1.00 93.94 107 LYS A N 1
ATOM 857 C CA . LYS A 1 107 ? 8.050 -1.734 -19.129 1.00 93.94 107 LYS A CA 1
ATOM 858 C C . LYS A 1 107 ? 7.881 -2.702 -20.292 1.00 93.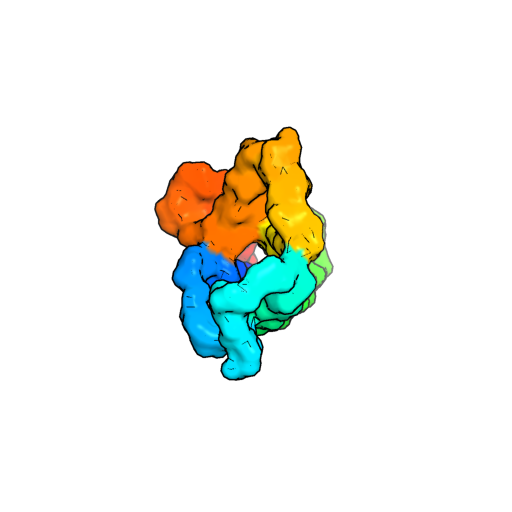94 107 LYS A C 1
ATOM 860 O O . LYS A 1 107 ? 8.770 -2.742 -21.137 1.00 93.94 107 LYS A O 1
ATOM 865 N N . ARG A 1 108 ? 6.757 -3.420 -20.374 1.00 94.00 108 ARG A N 1
ATOM 866 C CA . ARG A 1 108 ? 6.430 -4.287 -21.524 1.00 94.00 108 ARG A CA 1
ATOM 867 C C . ARG A 1 108 ? 6.402 -3.492 -22.826 1.00 94.00 108 ARG A C 1
ATOM 869 O O . ARG A 1 108 ? 6.892 -3.960 -23.846 1.00 94.00 108 ARG A O 1
ATOM 876 N N . ALA A 1 109 ? 5.898 -2.262 -22.771 1.00 93.25 109 ALA A N 1
ATOM 877 C CA . ALA A 1 109 ? 5.863 -1.335 -23.896 1.00 93.25 109 ALA A CA 1
ATOM 878 C C . ALA A 1 109 ? 7.197 -0.600 -24.155 1.00 93.25 109 ALA A C 1
ATOM 880 O O . ALA A 1 109 ? 7.215 0.383 -24.891 1.00 93.25 109 ALA A O 1
ATOM 881 N N . GLY A 1 110 ? 8.319 -0.988 -23.532 1.00 90.62 110 GLY A N 1
ATOM 882 C CA . GLY A 1 110 ? 9.611 -0.316 -23.745 1.00 90.62 110 GLY A CA 1
ATOM 883 C C . GLY A 1 110 ? 9.638 1.159 -23.304 1.00 90.62 110 GLY A C 1
ATOM 884 O O . GLY A 1 110 ? 10.426 1.966 -23.816 1.00 90.62 110 GLY A O 1
ATOM 885 N N . GLY A 1 111 ? 8.771 1.527 -22.359 1.00 91.00 111 GLY A N 1
ATOM 886 C CA . GLY A 1 111 ? 8.609 2.880 -21.831 1.00 91.00 111 GLY A CA 1
ATOM 887 C C . GLY A 1 111 ? 7.722 3.798 -22.674 1.00 91.00 111 GLY A C 1
ATOM 888 O O . GLY A 1 111 ? 7.731 5.008 -22.450 1.00 91.00 111 GLY A O 1
ATOM 889 N N . ASP A 1 112 ? 7.027 3.282 -23.690 1.00 91.25 112 ASP A N 1
ATOM 890 C CA . ASP A 1 112 ? 6.260 4.121 -24.616 1.00 91.25 112 ASP A CA 1
ATOM 891 C C . ASP A 1 112 ? 5.044 4.783 -23.957 1.00 91.25 112 ASP A C 1
ATOM 893 O O . ASP A 1 112 ? 4.745 5.942 -24.252 1.00 91.25 112 ASP A O 1
ATOM 897 N N . HIS A 1 113 ? 4.387 4.121 -23.002 1.00 89.75 113 HIS A N 1
ATOM 898 C CA . HIS A 1 113 ? 3.212 4.678 -22.327 1.00 89.75 113 HIS A CA 1
ATOM 899 C C . HIS A 1 113 ? 3.548 5.961 -21.554 1.00 89.75 113 HIS A C 1
ATOM 901 O O . HIS A 1 113 ? 2.880 6.984 -21.718 1.00 89.75 113 HIS A O 1
ATOM 907 N N . PHE A 1 114 ? 4.629 5.965 -20.774 1.00 95.12 114 PHE A N 1
ATOM 908 C CA . PHE A 1 114 ? 5.036 7.141 -20.001 1.00 95.12 114 PHE A CA 1
ATOM 909 C C . PHE A 1 114 ? 5.781 8.201 -20.820 1.00 95.12 114 PHE A C 1
ATOM 911 O O . PHE A 1 114 ? 5.919 9.330 -20.346 1.00 95.12 114 PHE A O 1
ATOM 918 N N . LYS A 1 115 ? 6.249 7.899 -22.040 1.00 93.19 115 LYS A N 1
ATOM 919 C CA . LYS A 1 115 ? 6.784 8.928 -22.956 1.00 93.19 115 LYS A CA 1
ATOM 920 C C . LYS A 1 115 ? 5.689 9.887 -23.420 1.00 93.19 115 LYS A C 1
ATOM 922 O O . LYS A 1 115 ? 5.949 11.082 -23.542 1.00 93.19 115 LYS A O 1
ATOM 927 N N . HIS A 1 116 ? 4.483 9.374 -23.664 1.00 88.50 116 HIS A N 1
ATOM 928 C CA . HIS A 1 116 ? 3.353 10.170 -24.146 1.00 88.50 116 HIS A CA 1
ATOM 929 C C . HIS A 1 116 ? 2.620 10.931 -23.032 1.00 88.50 116 HIS A C 1
ATOM 931 O O . HIS A 1 116 ? 2.003 11.956 -23.313 1.00 88.50 116 HIS A O 1
ATOM 937 N N . ASP A 1 117 ? 2.755 10.496 -21.775 1.00 92.81 117 ASP A N 1
ATOM 938 C CA . ASP A 1 117 ? 2.323 11.249 -20.594 1.00 92.81 117 ASP A CA 1
ATOM 939 C C . ASP A 1 117 ? 3.351 11.143 -19.454 1.00 92.81 117 ASP A C 1
ATOM 941 O O . ASP A 1 117 ? 3.284 10.300 -18.551 1.00 92.81 117 ASP A O 1
ATOM 945 N N . ALA A 1 118 ? 4.334 12.044 -19.492 1.00 93.50 118 ALA A N 1
ATOM 946 C CA . ALA A 1 118 ? 5.407 12.080 -18.504 1.00 93.50 118 ALA A CA 1
ATOM 947 C C . A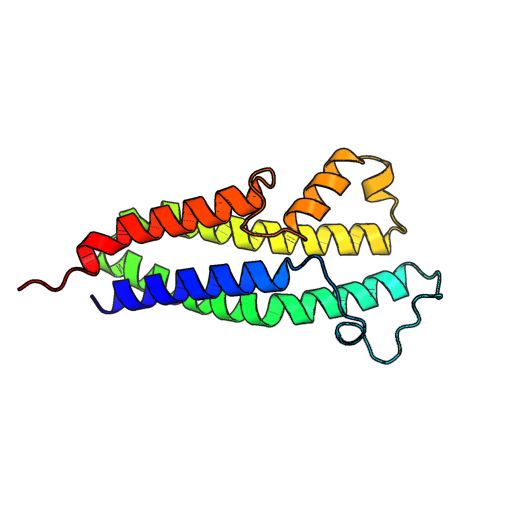LA A 1 118 ? 4.915 12.439 -17.092 1.00 93.50 118 ALA A C 1
ATOM 949 O O . ALA A 1 118 ? 5.564 12.076 -16.107 1.00 93.50 118 ALA A O 1
ATOM 950 N N . ASN A 1 119 ? 3.796 13.160 -16.970 1.00 95.44 119 ASN A N 1
ATOM 951 C CA . ASN A 1 119 ? 3.238 13.533 -15.672 1.00 95.44 119 ASN A CA 1
ATOM 952 C C . ASN A 1 119 ? 2.560 12.331 -15.021 1.00 95.44 119 ASN A C 1
ATOM 954 O O . ASN A 1 119 ? 2.823 12.062 -13.846 1.00 95.44 119 ASN A O 1
ATOM 958 N N . PHE A 1 120 ? 1.791 11.563 -15.795 1.00 95.12 120 PHE A N 1
ATOM 959 C CA . PHE A 1 120 ? 1.251 10.283 -15.351 1.00 95.12 120 PHE A CA 1
ATOM 960 C C . PHE A 1 120 ? 2.374 9.347 -14.899 1.00 95.12 120 PHE A C 1
ATOM 962 O O . PHE A 1 120 ? 2.379 8.908 -13.753 1.00 95.12 120 PHE A O 1
ATOM 969 N N . GLY A 1 121 ? 3.422 9.167 -15.711 1.00 96.88 121 GLY A N 1
ATOM 970 C CA . GLY A 1 121 ? 4.560 8.323 -15.335 1.00 96.88 121 GLY A CA 1
ATOM 971 C C . GLY A 1 121 ? 5.316 8.786 -14.079 1.00 96.88 121 GLY A C 1
ATOM 972 O O . GLY A 1 121 ? 5.909 7.966 -13.375 1.00 96.88 121 GLY A O 1
ATOM 973 N N . LYS A 1 122 ? 5.342 10.089 -13.764 1.00 96.25 122 LYS A N 1
ATOM 974 C CA . LYS A 1 122 ? 5.902 10.597 -12.494 1.00 96.25 122 LYS A CA 1
ATOM 975 C C . LYS A 1 122 ? 4.986 10.280 -11.313 1.00 96.25 122 LYS A C 1
ATOM 977 O O . LYS A 1 122 ? 5.480 9.834 -10.278 1.00 96.25 122 LYS A O 1
ATOM 982 N N . LEU A 1 123 ? 3.681 10.486 -11.478 1.00 96.56 123 LEU A N 1
ATOM 983 C CA . LEU A 1 123 ? 2.672 10.188 -10.464 1.00 96.56 123 LEU A CA 1
ATOM 984 C C . LEU A 1 123 ? 2.647 8.693 -10.130 1.00 96.56 123 LEU A C 1
ATOM 986 O O . LEU A 1 123 ? 2.764 8.326 -8.966 1.00 96.56 123 LEU A O 1
ATOM 990 N N . THR A 1 124 ? 2.591 7.822 -11.136 1.00 97.50 124 THR A N 1
ATOM 991 C CA . THR A 1 124 ? 2.588 6.368 -10.938 1.00 97.50 124 THR A CA 1
ATOM 992 C C . THR A 1 124 ? 3.833 5.906 -10.183 1.00 97.50 124 THR A C 1
ATOM 994 O O . THR A 1 124 ? 3.745 5.124 -9.238 1.00 97.50 124 THR A O 1
ATOM 997 N N . ARG A 1 125 ? 5.016 6.428 -10.538 1.00 97.00 125 ARG A N 1
ATOM 998 C CA . ARG A 1 125 ? 6.258 6.093 -9.824 1.00 97.00 125 ARG A CA 1
ATOM 999 C C . ARG A 1 125 ? 6.254 6.593 -8.382 1.00 97.00 125 ARG A C 1
ATOM 1001 O O . ARG A 1 125 ? 6.755 5.879 -7.521 1.00 97.00 125 ARG A O 1
ATOM 1008 N N . SER A 1 126 ? 5.698 7.772 -8.096 1.00 97.00 126 SER A N 1
ATOM 1009 C CA . SER A 1 126 ? 5.606 8.278 -6.719 1.00 97.00 126 SER A CA 1
ATOM 1010 C C . SER A 1 126 ? 4.587 7.492 -5.880 1.00 97.00 126 SER A C 1
ATOM 1012 O O . SER A 1 126 ? 4.777 7.289 -4.678 1.00 97.00 126 SER A O 1
ATOM 1014 N N . GLN A 1 127 ? 3.524 6.986 -6.501 1.00 97.88 127 GLN A N 1
ATOM 1015 C CA . GLN A 1 127 ? 2.553 6.108 -5.853 1.00 97.88 127 GLN A CA 1
ATOM 1016 C C . GLN A 1 127 ? 3.163 4.728 -5.557 1.00 97.88 127 GLN A C 1
ATOM 1018 O O . GLN A 1 127 ? 3.094 4.266 -4.418 1.00 97.88 127 GLN A O 1
ATOM 1023 N N . ALA A 1 128 ? 3.853 4.120 -6.525 1.00 97.81 128 ALA A N 1
ATOM 1024 C CA . ALA A 1 128 ? 4.542 2.837 -6.369 1.00 97.81 128 ALA A CA 1
ATOM 1025 C C . ALA A 1 128 ? 5.734 2.890 -5.397 1.00 97.81 128 ALA A C 1
ATOM 1027 O O . ALA A 1 128 ? 5.961 1.940 -4.649 1.00 97.81 128 ALA A O 1
ATOM 1028 N N . PHE A 1 129 ? 6.491 3.992 -5.400 1.00 97.44 129 PHE A N 1
ATOM 1029 C CA . PHE A 1 129 ? 7.699 4.164 -4.597 1.00 97.44 129 PHE A CA 1
ATOM 1030 C C . PHE A 1 129 ? 7.648 5.455 -3.775 1.00 97.44 129 PHE A C 1
ATOM 1032 O O . PHE A 1 129 ? 7.732 6.568 -4.301 1.00 97.44 129 PHE A O 1
ATOM 1039 N N . GLY A 1 130 ? 7.588 5.321 -2.454 1.00 95.38 130 GLY A N 1
ATOM 1040 C CA . GLY A 1 130 ? 7.473 6.451 -1.541 1.00 95.38 130 GLY A CA 1
ATOM 1041 C C . GLY A 1 130 ? 7.770 6.069 -0.097 1.00 95.38 130 GLY A C 1
ATOM 1042 O O . GLY A 1 130 ? 7.628 4.914 0.293 1.00 95.38 130 GLY A O 1
ATOM 1043 N N . SER A 1 131 ? 8.182 7.062 0.690 1.00 93.06 131 SER A N 1
ATOM 1044 C CA . SER A 1 131 ? 8.280 6.950 2.150 1.00 93.06 131 SER A CA 1
ATOM 1045 C C . SER A 1 131 ? 7.034 7.552 2.793 1.00 93.06 131 SER A C 1
ATOM 1047 O O . SER A 1 131 ? 6.449 8.475 2.223 1.00 93.06 131 SER A O 1
ATOM 1049 N N . LEU A 1 132 ? 6.642 7.078 3.978 1.00 91.06 132 LEU A N 1
ATOM 1050 C CA . LEU A 1 132 ? 5.596 7.734 4.772 1.00 91.06 132 LEU A CA 1
ATOM 1051 C C . LEU A 1 132 ? 6.013 9.126 5.259 1.00 91.06 132 LEU A C 1
ATOM 1053 O O . LEU A 1 132 ? 5.154 9.982 5.431 1.00 91.06 132 LEU A O 1
ATOM 1057 N N . ASP A 1 133 ? 7.314 9.376 5.414 1.00 91.12 133 ASP A N 1
ATOM 1058 C CA . ASP A 1 133 ? 7.830 10.682 5.850 1.00 91.12 133 ASP A CA 1
ATOM 1059 C C . ASP A 1 133 ? 7.824 11.737 4.730 1.00 91.12 133 ASP A C 1
ATOM 1061 O O . ASP A 1 133 ? 8.094 12.916 4.969 1.00 91.12 133 ASP A O 1
ATOM 1065 N N . ASP A 1 134 ? 7.534 11.322 3.495 1.00 91.75 134 ASP A N 1
ATOM 1066 C CA . ASP A 1 134 ? 7.481 12.200 2.333 1.00 91.75 134 ASP A CA 1
ATOM 1067 C C . ASP A 1 134 ? 6.153 12.969 2.298 1.00 91.75 134 ASP A C 1
ATOM 1069 O O . ASP A 1 134 ? 5.133 12.471 1.816 1.00 91.75 134 ASP A O 1
ATOM 1073 N N . LYS A 1 135 ? 6.178 14.196 2.825 1.00 91.88 135 LYS A N 1
ATOM 1074 C CA . LYS A 1 135 ? 5.005 15.081 2.925 1.00 91.88 135 LYS A CA 1
ATOM 1075 C C . LYS A 1 135 ? 4.517 15.610 1.576 1.00 91.88 135 LYS A C 1
ATOM 1077 O O . LYS A 1 135 ? 3.370 16.039 1.489 1.00 91.88 135 LYS A O 1
ATOM 1082 N N . ASP A 1 136 ? 5.353 15.554 0.543 1.00 92.44 136 ASP A N 1
ATOM 1083 C CA . ASP A 1 136 ? 4.990 15.979 -0.811 1.00 92.44 136 ASP A CA 1
ATOM 1084 C C . ASP A 1 136 ? 4.356 14.822 -1.608 1.00 92.44 136 ASP A C 1
ATOM 1086 O O . ASP A 1 136 ? 3.717 15.027 -2.645 1.00 92.44 136 ASP A O 1
ATOM 1090 N N . ASN A 1 137 ? 4.478 13.586 -1.112 1.00 96.00 137 ASN A N 1
ATOM 1091 C CA . ASN A 1 137 ? 3.843 12.413 -1.694 1.00 96.00 137 ASN A CA 1
ATOM 1092 C C . ASN A 1 137 ? 2.387 12.287 -1.228 1.00 96.00 137 ASN A C 1
ATOM 1094 O O . ASN A 1 137 ? 2.099 11.795 -0.136 1.00 96.00 137 ASN A O 1
ATOM 1098 N N . GLN A 1 138 ? 1.454 12.674 -2.100 1.00 96.38 138 GLN A N 1
ATOM 1099 C CA . GLN A 1 138 ? 0.016 12.660 -1.806 1.00 96.38 138 GLN A CA 1
ATOM 1100 C C . GLN A 1 138 ? -0.494 11.306 -1.291 1.00 96.38 138 GLN A C 1
ATOM 1102 O O . GLN A 1 138 ? -1.290 11.274 -0.357 1.00 96.38 138 GLN A O 1
ATOM 1107 N N . LEU A 1 139 ? -0.019 10.184 -1.847 1.00 97.81 139 LEU A N 1
ATOM 1108 C CA . LEU A 1 139 ? -0.446 8.856 -1.399 1.00 97.81 139 LEU A CA 1
ATOM 1109 C C . LEU A 1 139 ? 0.093 8.516 -0.002 1.00 97.81 139 LEU A C 1
ATOM 1111 O O . LEU A 1 139 ? -0.619 7.915 0.795 1.00 97.81 139 LEU A O 1
ATOM 1115 N N . SER A 1 140 ? 1.328 8.906 0.322 1.00 97.69 140 SER A N 1
ATOM 1116 C CA . SER A 1 140 ? 1.877 8.733 1.673 1.00 97.69 140 SER A CA 1
ATOM 1117 C C . SER A 1 140 ? 1.096 9.531 2.714 1.00 97.69 140 SER A C 1
ATOM 1119 O O . SER A 1 140 ? 0.750 8.990 3.764 1.00 97.69 140 SER A O 1
ATOM 1121 N N . VAL A 1 141 ? 0.754 10.782 2.395 1.00 97.81 141 VAL A N 1
ATOM 1122 C CA . VAL A 1 141 ? -0.106 11.624 3.240 1.00 97.81 141 VAL A CA 1
ATOM 1123 C C . VAL A 1 141 ? -1.479 10.977 3.428 1.00 97.81 141 VAL A C 1
ATOM 1125 O O . VAL A 1 141 ? -1.976 10.893 4.549 1.00 97.81 141 VAL A O 1
ATOM 1128 N N . GLU A 1 142 ? -2.078 10.462 2.356 1.00 97.88 142 GLU A N 1
ATOM 1129 C CA . GLU A 1 142 ? -3.390 9.818 2.403 1.00 97.88 142 GLU A CA 1
ATOM 1130 C C . GLU A 1 142 ? -3.393 8.524 3.232 1.00 97.88 142 GLU A C 1
ATOM 1132 O O . GLU A 1 142 ? -4.332 8.284 3.996 1.00 97.88 142 GLU A O 1
ATOM 1137 N N . ILE A 1 143 ? -2.327 7.7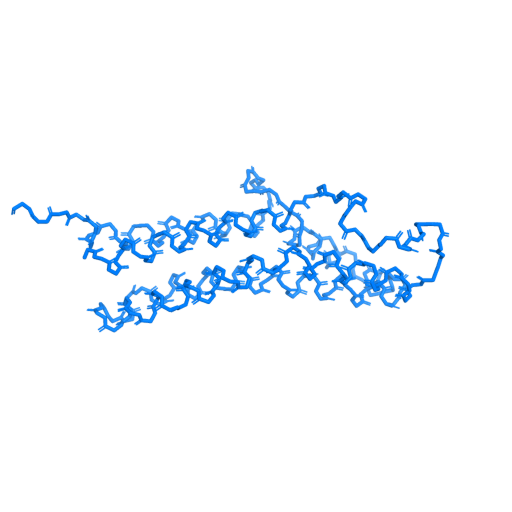20 3.146 1.00 98.25 143 ILE A N 1
ATOM 1138 C CA . ILE A 1 143 ? -2.139 6.532 3.989 1.00 98.25 143 ILE A CA 1
ATOM 1139 C C . ILE A 1 143 ? -2.125 6.929 5.466 1.00 98.25 143 ILE A C 1
ATOM 1141 O O . ILE A 1 143 ? -2.875 6.355 6.255 1.00 98.25 143 ILE A O 1
ATOM 1145 N N . LEU A 1 144 ? -1.315 7.921 5.844 1.00 97.94 144 LEU A N 1
ATOM 1146 C CA . LEU A 1 144 ? -1.226 8.376 7.234 1.00 97.94 144 LEU A CA 1
ATOM 1147 C C . LEU A 1 144 ? -2.558 8.939 7.733 1.00 97.94 144 LEU A C 1
ATOM 1149 O O . LEU A 1 144 ? -3.012 8.568 8.813 1.00 97.94 144 LEU A O 1
ATOM 1153 N N . ASN A 1 145 ? -3.221 9.763 6.922 1.00 97.81 145 ASN A N 1
ATOM 1154 C CA . ASN A 1 145 ? -4.527 10.323 7.257 1.00 97.81 145 ASN A CA 1
ATOM 1155 C C . ASN A 1 145 ? -5.583 9.231 7.464 1.00 97.81 145 ASN A C 1
ATOM 1157 O O . ASN A 1 145 ? -6.371 9.318 8.403 1.00 97.81 145 ASN A O 1
ATOM 1161 N N . SER A 1 146 ? -5.590 8.199 6.617 1.00 97.81 146 SER A N 1
ATOM 1162 C CA . SER A 1 146 ? -6.526 7.074 6.738 1.00 97.81 146 SER A CA 1
ATOM 1163 C C . SER A 1 146 ? -6.272 6.261 8.009 1.00 97.81 146 SER A C 1
ATOM 1165 O O . SER A 1 146 ? -7.216 5.887 8.703 1.00 97.81 146 SER A O 1
ATOM 1167 N N . VAL A 1 147 ? -5.000 6.033 8.358 1.00 98.25 147 VAL A N 1
ATOM 1168 C CA . VAL A 1 147 ? -4.618 5.363 9.610 1.00 98.25 147 VAL A CA 1
ATOM 1169 C C . VAL A 1 147 ? -5.091 6.175 10.815 1.00 98.25 147 VAL A C 1
ATOM 1171 O O . VAL A 1 147 ? -5.779 5.627 11.673 1.00 98.25 147 VAL A O 1
ATOM 1174 N N . SER A 1 148 ? -4.805 7.477 10.862 1.00 98.00 148 SER A N 1
ATOM 1175 C CA . SER A 1 148 ? -5.234 8.340 11.970 1.00 98.00 148 SER A CA 1
ATOM 1176 C C . SER A 1 148 ? -6.755 8.464 12.079 1.00 98.00 148 SER A C 1
ATOM 1178 O O . SER A 1 148 ? -7.298 8.484 13.183 1.00 98.00 148 SER A O 1
ATOM 1180 N N . ALA A 1 149 ? -7.474 8.492 10.956 1.00 97.38 149 ALA A N 1
ATOM 1181 C CA . ALA A 1 149 ? -8.934 8.494 10.969 1.00 97.38 149 ALA A CA 1
ATOM 1182 C C . ALA A 1 149 ? -9.502 7.191 11.560 1.00 97.38 149 ALA A C 1
ATOM 1184 O O . ALA A 1 149 ? -10.416 7.234 12.389 1.00 97.38 149 ALA A O 1
ATOM 1185 N N . LEU A 1 150 ? -8.929 6.038 11.198 1.00 97.31 150 LEU A N 1
ATOM 1186 C CA . LEU A 1 150 ? -9.288 4.746 11.790 1.00 97.31 150 LEU A CA 1
ATOM 1187 C C . LEU A 1 150 ? -8.974 4.698 13.291 1.00 97.31 150 LEU A C 1
ATOM 1189 O O . LEU A 1 150 ? -9.800 4.218 14.066 1.00 97.31 150 LEU A O 1
ATOM 1193 N N . GLU A 1 151 ? -7.827 5.221 13.728 1.00 96.81 151 GLU A N 1
ATOM 1194 C CA . GLU A 1 151 ? -7.472 5.307 15.152 1.00 96.81 151 GLU A CA 1
ATOM 1195 C C . GLU A 1 151 ? -8.525 6.077 15.957 1.00 96.81 151 GLU A C 1
ATOM 1197 O O . GLU A 1 151 ? -9.008 5.581 16.979 1.00 96.81 151 GLU A O 1
ATOM 1202 N N . GLU A 1 152 ? -8.927 7.258 15.484 1.00 96.31 152 GLU A N 1
ATOM 1203 C CA . GLU A 1 152 ? -9.928 8.081 16.168 1.00 96.31 152 GLU A CA 1
ATOM 1204 C C . GLU A 1 152 ? -11.303 7.401 16.209 1.00 96.31 152 GLU A C 1
ATOM 1206 O O . GLU A 1 152 ? -11.987 7.458 17.234 1.00 96.31 152 GLU A O 1
ATOM 1211 N N . LYS A 1 153 ? -11.687 6.667 15.155 1.00 95.12 153 LYS A N 1
ATOM 1212 C CA . LYS A 1 153 ? -12.912 5.847 15.153 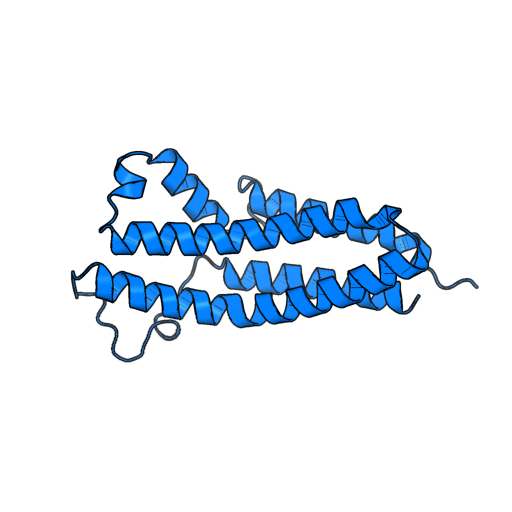1.00 95.12 153 LYS A CA 1
ATOM 1213 C C . LYS A 1 153 ? -12.847 4.687 16.141 1.00 95.12 153 LYS A C 1
ATOM 1215 O O . LYS A 1 153 ? -13.856 4.346 16.751 1.00 95.12 153 LYS A O 1
ATOM 1220 N N . LEU A 1 154 ? -11.677 4.080 16.317 1.00 95.12 154 LEU A N 1
ATOM 1221 C CA . LEU A 1 154 ? -11.491 2.911 17.176 1.00 95.12 154 LEU A CA 1
ATOM 1222 C C . LEU A 1 154 ? -11.328 3.264 18.655 1.00 95.12 154 LEU A C 1
ATOM 1224 O O . LEU A 1 154 ? -11.671 2.459 19.526 1.00 95.12 154 LEU A O 1
ATOM 1228 N N . LYS A 1 155 ? -10.845 4.467 18.961 1.00 94.38 155 LYS A N 1
ATOM 1229 C CA . LYS A 1 155 ? -10.545 4.944 20.317 1.00 94.38 155 LYS A CA 1
ATOM 1230 C C . LYS A 1 155 ? -11.676 4.729 21.338 1.00 94.38 155 LYS A C 1
ATOM 1232 O O . LYS A 1 155 ? -11.376 4.189 22.409 1.00 94.38 155 LYS A O 1
ATOM 1237 N N . PRO A 1 156 ? -12.964 5.023 21.051 1.00 93.62 156 PRO A N 1
ATOM 1238 C CA . PRO A 1 156 ? -14.055 4.769 21.999 1.00 93.62 156 PRO A CA 1
ATOM 1239 C C . PRO A 1 156 ? -14.245 3.280 22.330 1.00 93.62 156 PRO A C 1
ATOM 1241 O O . PRO A 1 156 ? -14.719 2.936 23.410 1.00 93.62 156 PRO A O 1
ATOM 1244 N N . HIS A 1 157 ? -13.854 2.388 21.418 1.00 92.31 157 HIS A N 1
ATOM 1245 C CA . HIS A 1 157 ? -14.014 0.937 21.541 1.00 92.31 157 HIS A CA 1
ATOM 1246 C C . HIS A 1 157 ? -12.780 0.237 22.140 1.00 92.31 157 HIS A C 1
ATOM 1248 O O . HIS A 1 157 ? -12.860 -0.943 22.516 1.00 92.31 157 HIS A O 1
ATOM 1254 N N . LEU A 1 158 ? -11.661 0.963 22.234 1.00 91.06 158 LEU A N 1
ATOM 1255 C CA . LEU A 1 158 ? -10.399 0.552 22.854 1.00 91.06 158 LEU A CA 1
ATOM 1256 C C . LEU A 1 158 ? -10.303 0.952 24.331 1.00 91.06 158 LEU A C 1
ATOM 1258 O O . LEU A 1 158 ? -9.559 0.328 25.086 1.00 91.06 158 LEU A O 1
ATOM 1262 N N . ALA A 1 159 ? -11.059 1.956 24.776 1.00 83.38 159 ALA A N 1
ATOM 1263 C CA . ALA A 1 159 ? -11.114 2.304 26.189 1.00 83.38 159 ALA A CA 1
ATOM 1264 C C . ALA A 1 159 ? -11.722 1.145 26.998 1.00 83.38 159 ALA A C 1
ATOM 1266 O O . ALA A 1 159 ? -12.854 0.712 26.766 1.00 83.38 159 ALA A O 1
ATOM 1267 N N . ARG A 1 160 ? -10.970 0.626 27.974 1.00 66.81 160 ARG A N 1
ATOM 1268 C CA . ARG A 1 160 ? -11.495 -0.346 28.937 1.00 66.81 160 ARG A CA 1
ATOM 1269 C C . ARG A 1 160 ? -12.513 0.393 29.809 1.00 66.81 160 ARG A C 1
ATOM 1271 O O . ARG A 1 160 ? -12.120 1.302 30.538 1.00 66.81 160 ARG A O 1
ATOM 1278 N N . LYS A 1 161 ? -13.801 0.034 29.726 1.00 59.38 161 LYS A N 1
ATOM 1279 C CA . LYS A 1 161 ? -14.783 0.477 30.729 1.00 59.38 161 LYS A CA 1
ATOM 1280 C C . LYS A 1 161 ? -14.243 0.038 32.098 1.00 59.38 161 LYS A C 1
ATOM 1282 O O . LYS A 1 161 ? -13.988 -1.153 32.281 1.00 59.38 161 LYS A O 1
ATOM 1287 N N . ARG A 1 162 ? -13.946 1.008 32.967 1.00 48.56 162 ARG A N 1
ATOM 1288 C CA . ARG A 1 162 ? -13.701 0.754 34.390 1.00 48.56 162 ARG A CA 1
ATOM 1289 C C . ARG A 1 162 ? -15.010 0.371 35.058 1.00 48.56 162 ARG A C 1
ATOM 1291 O O . ARG A 1 162 ? -16.048 0.914 34.619 1.00 48.56 162 ARG A O 1
#

Radius of gyration: 18.23 Å; chains: 1; bounding box: 45×31×59 Å

pLDDT: mean 94.66, std 6.3, range [48.56, 98.75]

Secondary structure (DSSP, 8-state):
-HHHHHHHHHHHHHHHHHHHHT-S---GGGS-TT--TT---HHHHHHHHHHHHHHHHHHHHHHHHHHHHHHHHHHHHHGGGGHHHHHHHHHHHHHHHHHHHHHHHHHHTTTHHHHH-HHHHHHHHHHHS--TT-TT-HHHHHHHHHHHHHHHHHHHHHS---